Protein AF-A0A150PGA2-F1 (afdb_monomer_lite)

pLDDT: mean 92.54, std 14.35, range [34.47, 98.69]

Secondary structure (DSSP, 8-state):
------SSPPP-TTS-HHHHHHHHHHHHHHHTT-HHHHHHHHHHHHHHHHHTT-HHHHHHHHHHHHH-

Structure (mmCIF, N/CA/C/O backbone):
data_AF-A0A150PGA2-F1
#
_entry.id   AF-A0A150PGA2-F1
#
loop_
_atom_site.group_PDB
_atom_site.id
_atom_site.type_symbol
_atom_site.label_atom_id
_atom_site.label_alt_id
_atom_site.label_comp_id
_atom_site.label_asym_id
_atom_site.label_entity_id
_atom_site.label_seq_id
_atom_site.pdbx_PDB_ins_code
_atom_site.Cartn_x
_atom_site.Cartn_y
_atom_site.Cartn_z
_atom_site.occupancy
_atom_site.B_iso_or_equiv
_atom_site.auth_seq_id
_atom_site.auth_comp_id
_atom_site.auth_asym_id
_atom_site.auth_atom_id
_atom_site.pdbx_PDB_model_num
ATOM 1 N N . MET A 1 1 ? -23.242 -0.802 -10.871 1.00 40.97 1 MET A N 1
ATOM 2 C CA . MET A 1 1 ? -21.979 -1.521 -10.619 1.00 40.97 1 MET A CA 1
ATOM 3 C C . MET A 1 1 ? -21.340 -0.844 -9.430 1.00 40.97 1 MET A C 1
ATOM 5 O O . MET A 1 1 ? -20.787 0.233 -9.597 1.00 40.97 1 MET A O 1
ATOM 9 N N . GLU A 1 2 ? -21.532 -1.389 -8.231 1.00 34.47 2 GLU A N 1
ATOM 10 C CA . GLU A 1 2 ? -20.804 -0.930 -7.048 1.00 34.47 2 GLU A CA 1
ATOM 11 C C . GLU A 1 2 ? -19.321 -1.174 -7.317 1.00 34.47 2 GLU A C 1
ATOM 13 O O . GLU A 1 2 ? -18.871 -2.319 -7.371 1.00 34.47 2 GLU A O 1
ATOM 18 N N . ALA A 1 3 ? -18.575 -0.098 -7.582 1.00 43.78 3 ALA A N 1
ATOM 19 C CA . ALA A 1 3 ? -17.133 -0.141 -7.442 1.00 43.78 3 ALA A CA 1
ATOM 20 C C . ALA A 1 3 ? -16.905 -0.561 -5.993 1.00 43.78 3 ALA A C 1
ATOM 22 O O . ALA A 1 3 ? -17.299 0.151 -5.074 1.00 43.78 3 ALA A O 1
ATOM 23 N N . ASN A 1 4 ? -16.416 -1.781 -5.808 1.00 44.81 4 ASN A N 1
ATOM 24 C CA . ASN A 1 4 ? -16.073 -2.332 -4.513 1.00 44.81 4 ASN A CA 1
ATOM 25 C C . ASN A 1 4 ? -14.945 -1.446 -3.974 1.00 44.81 4 ASN A C 1
ATOM 27 O O . ASN A 1 4 ? -13.779 -1.682 -4.282 1.00 44.81 4 ASN A O 1
ATOM 31 N N . SER A 1 5 ? -15.303 -0.360 -3.288 1.00 58.91 5 SER A N 1
ATOM 32 C CA . SER A 1 5 ? -14.391 0.622 -2.713 1.00 58.91 5 SER A CA 1
ATOM 33 C C . SER A 1 5 ? -13.726 -0.019 -1.506 1.00 58.91 5 SER A C 1
ATOM 35 O O . SER A 1 5 ? -14.018 0.281 -0.350 1.00 58.91 5 SER A O 1
ATOM 37 N N . ARG A 1 6 ? -12.854 -0.992 -1.783 1.00 69.62 6 ARG A N 1
ATOM 38 C CA . ARG A 1 6 ? -11.905 -1.477 -0.797 1.00 69.62 6 ARG A CA 1
ATOM 39 C C . ARG A 1 6 ? -11.004 -0.292 -0.452 1.00 69.62 6 ARG A C 1
ATOM 41 O O . ARG A 1 6 ? -10.376 0.243 -1.360 1.00 69.62 6 ARG A O 1
ATOM 48 N N . PRO A 1 7 ? -10.927 0.110 0.829 1.00 86.56 7 PRO A N 1
ATOM 49 C CA . PRO A 1 7 ? -10.088 1.233 1.256 1.00 86.56 7 PRO A CA 1
ATOM 50 C C . PRO A 1 7 ? -8.609 1.013 0.922 1.00 86.56 7 PRO A C 1
ATOM 52 O O . PRO A 1 7 ? -7.863 1.960 0.714 1.00 86.56 7 PRO A O 1
ATOM 55 N N . ILE A 1 8 ? -8.201 -0.259 0.865 1.00 94.94 8 ILE A N 1
ATOM 56 C CA . ILE A 1 8 ? -6.863 -0.693 0.485 1.00 94.94 8 ILE A CA 1
ATOM 57 C C . ILE A 1 8 ? -6.967 -1.458 -0.846 1.00 94.94 8 ILE A C 1
ATOM 59 O O . ILE A 1 8 ? -7.636 -2.502 -0.884 1.00 94.94 8 ILE A O 1
ATOM 63 N N . PRO A 1 9 ? -6.334 -0.973 -1.928 1.00 96.12 9 PRO A N 1
ATOM 64 C CA . PRO A 1 9 ? -6.194 -1.724 -3.170 1.00 96.12 9 PRO A CA 1
ATOM 65 C C . PRO A 1 9 ? -5.453 -3.048 -2.926 1.00 96.12 9 PRO A C 1
ATOM 67 O O . PRO A 1 9 ? -4.495 -3.077 -2.149 1.00 96.12 9 PRO A O 1
ATOM 70 N N . PRO A 1 10 ? -5.879 -4.163 -3.544 1.00 95.25 10 PRO A N 1
ATOM 71 C CA . PRO A 1 10 ? -5.180 -5.433 -3.397 1.00 95.25 10 PRO A CA 1
ATOM 72 C C . PRO A 1 10 ? -3.821 -5.395 -4.119 1.00 95.25 10 PRO A C 1
ATOM 74 O O . PRO A 1 10 ? -3.690 -4.670 -5.107 1.00 95.25 10 PRO A O 1
ATOM 77 N N . PRO A 1 11 ? -2.833 -6.194 -3.680 1.00 96.31 11 PRO A N 1
ATOM 78 C CA . PRO A 1 11 ? -1.616 -6.420 -4.453 1.00 96.31 11 PRO A CA 1
ATOM 79 C C . PRO A 1 11 ? -1.914 -7.144 -5.774 1.00 96.31 11 PRO A C 1
ATOM 81 O O . PRO A 1 11 ? -2.861 -7.931 -5.860 1.00 96.31 11 PRO A O 1
ATOM 84 N N . HIS A 1 12 ? -1.086 -6.896 -6.783 1.00 95.12 12 HIS A N 1
ATOM 85 C CA . HIS A 1 12 ? -1.089 -7.592 -8.068 1.00 95.12 12 HIS A CA 1
ATOM 86 C C . HIS A 1 12 ? 0.175 -8.449 -8.230 1.00 95.12 12 HIS A C 1
ATOM 88 O O . HIS A 1 12 ? 1.187 -8.211 -7.575 1.00 95.12 12 HIS A O 1
ATOM 94 N N . ASP A 1 13 ? 0.124 -9.445 -9.117 1.00 94.62 13 ASP A N 1
ATOM 95 C CA . ASP A 1 13 ? 1.277 -10.315 -9.412 1.00 94.62 13 ASP A CA 1
ATOM 96 C C . ASP A 1 13 ? 2.384 -9.585 -10.196 1.00 94.62 13 ASP A C 1
ATOM 98 O O . ASP A 1 13 ? 3.526 -10.033 -10.223 1.00 94.62 13 ASP A O 1
ATOM 102 N N . GLU A 1 14 ? 2.041 -8.472 -10.850 1.00 94.81 14 GLU A N 1
ATOM 103 C CA . GLU A 1 14 ? 2.972 -7.602 -11.581 1.00 94.81 14 GLU A CA 1
ATOM 104 C C . GLU A 1 14 ? 3.561 -6.474 -10.723 1.00 94.81 14 GLU A C 1
ATOM 106 O O . GLU A 1 14 ? 4.431 -5.746 -11.199 1.00 94.81 14 GLU A O 1
ATOM 111 N N . ASP A 1 15 ? 3.086 -6.313 -9.481 1.00 97.12 15 ASP A N 1
ATOM 112 C CA . ASP A 1 15 ? 3.683 -5.364 -8.547 1.00 97.12 15 ASP A CA 1
ATOM 113 C C . ASP A 1 15 ? 5.118 -5.810 -8.220 1.00 97.12 15 ASP A C 1
ATOM 115 O O . ASP A 1 15 ? 5.407 -7.004 -8.103 1.00 97.12 15 ASP A O 1
ATOM 119 N N . ASP A 1 16 ? 6.010 -4.839 -8.023 1.00 98.06 16 ASP A N 1
ATOM 120 C CA . ASP A 1 16 ? 7.315 -5.113 -7.423 1.00 98.06 16 ASP A CA 1
ATOM 121 C C . ASP A 1 16 ? 7.138 -5.835 -6.071 1.00 98.06 16 ASP A C 1
ATOM 123 O O . ASP A 1 16 ? 6.154 -5.602 -5.360 1.00 98.06 16 ASP A O 1
ATOM 127 N N . GLU A 1 17 ? 8.075 -6.720 -5.713 1.00 98.25 17 GLU A N 1
ATOM 128 C CA . GLU A 1 17 ? 7.983 -7.547 -4.501 1.00 98.25 17 GLU A CA 1
ATOM 129 C C . GLU A 1 17 ? 7.721 -6.697 -3.248 1.00 98.25 17 GLU A C 1
ATOM 131 O O . GLU A 1 17 ? 6.881 -7.052 -2.413 1.00 98.25 17 GLU A O 1
ATOM 136 N N . ASP A 1 18 ? 8.376 -5.540 -3.152 1.00 98.25 18 ASP A N 1
ATOM 137 C CA . ASP A 1 18 ? 8.228 -4.623 -2.029 1.00 98.25 18 ASP A CA 1
ATOM 138 C C . ASP A 1 18 ? 6.815 -4.022 -1.966 1.00 98.25 18 ASP A C 1
ATOM 140 O O . ASP A 1 18 ? 6.205 -3.965 -0.891 1.00 98.25 18 ASP A O 1
ATOM 144 N N . VAL A 1 19 ? 6.263 -3.637 -3.120 1.00 98.56 19 VAL A N 1
ATOM 145 C CA . VAL A 1 19 ? 4.897 -3.106 -3.249 1.00 98.56 19 VAL A CA 1
ATOM 146 C C . VAL A 1 19 ? 3.880 -4.181 -2.876 1.00 98.56 19 VAL A C 1
ATOM 148 O O . VAL A 1 19 ? 2.973 -3.936 -2.072 1.00 98.56 19 VAL A O 1
ATOM 151 N N . HIS A 1 20 ? 4.051 -5.391 -3.408 1.00 98.50 20 HIS A N 1
ATOM 152 C CA . HIS A 1 20 ? 3.176 -6.526 -3.137 1.00 98.50 20 HIS A CA 1
ATOM 153 C C . HIS A 1 20 ? 3.142 -6.856 -1.639 1.00 98.50 20 HIS A C 1
ATOM 155 O O . HIS A 1 20 ? 2.072 -7.044 -1.040 1.00 98.50 20 HIS A O 1
ATOM 161 N N . TRP A 1 21 ? 4.315 -6.901 -1.007 1.00 98.31 21 TRP A N 1
ATOM 162 C CA . TRP A 1 21 ? 4.443 -7.167 0.419 1.00 98.31 21 TRP A CA 1
ATOM 163 C C . TRP A 1 21 ? 3.814 -6.059 1.274 1.00 98.31 21 TRP A C 1
ATOM 165 O O . TRP A 1 21 ? 3.079 -6.348 2.230 1.00 98.31 21 TRP A O 1
ATOM 175 N N . ALA A 1 22 ? 4.031 -4.792 0.914 1.00 98.50 22 ALA A N 1
ATOM 176 C CA . ALA A 1 22 ? 3.453 -3.661 1.626 1.00 98.50 22 ALA A CA 1
ATOM 177 C C . ALA A 1 22 ? 1.916 -3.641 1.542 1.00 98.50 22 ALA A C 1
ATOM 179 O O . ALA A 1 22 ? 1.250 -3.465 2.566 1.00 98.50 22 ALA A O 1
ATOM 180 N N . LEU A 1 23 ? 1.334 -3.910 0.369 1.00 98.38 23 LEU A N 1
ATOM 181 C CA . LEU A 1 23 ? -0.122 -3.997 0.189 1.00 98.38 23 LEU A CA 1
ATOM 182 C C . LEU A 1 23 ? -0.738 -5.196 0.912 1.00 98.38 23 LEU A C 1
ATOM 184 O O . LEU A 1 23 ? -1.817 -5.078 1.505 1.00 98.38 23 LEU A O 1
ATOM 188 N N . SER A 1 24 ? -0.045 -6.335 0.925 1.00 98.06 24 SER A N 1
ATOM 189 C CA . SER A 1 24 ? -0.456 -7.507 1.706 1.00 98.06 24 SER A CA 1
ATOM 190 C C . SER A 1 24 ? -0.522 -7.178 3.199 1.00 98.06 24 SER A C 1
ATOM 192 O O . SER A 1 24 ? -1.501 -7.504 3.878 1.00 98.06 24 SER A O 1
ATOM 194 N N . THR A 1 25 ? 0.483 -6.458 3.701 1.00 98.25 25 THR A N 1
ATOM 195 C CA . THR A 1 25 ? 0.554 -6.014 5.097 1.00 98.25 25 THR A CA 1
ATOM 196 C C . THR A 1 25 ? -0.541 -4.995 5.415 1.00 98.25 25 THR A C 1
ATOM 198 O O . THR A 1 25 ? -1.287 -5.186 6.379 1.00 98.25 25 THR A O 1
ATOM 201 N N . ALA A 1 26 ? -0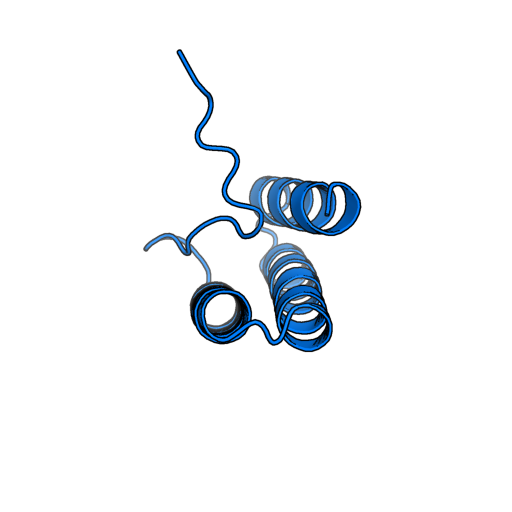.721 -3.973 4.572 1.00 98.12 26 ALA A N 1
ATOM 202 C CA . ALA A 1 26 ? -1.790 -2.983 4.710 1.00 98.12 26 ALA A CA 1
ATOM 203 C C . ALA A 1 26 ? -3.177 -3.642 4.761 1.00 98.12 26 ALA A C 1
ATOM 205 O O . ALA A 1 26 ? -3.987 -3.335 5.637 1.00 98.12 26 ALA A O 1
ATOM 206 N N . THR A 1 27 ? -3.431 -4.604 3.869 1.00 96.69 27 THR A N 1
ATOM 207 C CA . THR A 1 27 ? -4.693 -5.353 3.811 1.00 96.69 27 THR A CA 1
ATOM 208 C C . THR A 1 27 ? -4.938 -6.140 5.101 1.00 96.69 27 THR A C 1
ATOM 210 O O . THR A 1 27 ? -6.039 -6.100 5.657 1.00 96.69 27 THR A O 1
ATOM 213 N N . ALA A 1 28 ? -3.915 -6.830 5.614 1.00 97.06 28 ALA A N 1
ATOM 214 C CA . ALA A 1 28 ? -4.023 -7.614 6.840 1.00 97.06 28 ALA A CA 1
ATOM 215 C C . ALA A 1 28 ? -4.279 -6.739 8.080 1.00 97.06 28 ALA A C 1
ATOM 217 O O . ALA A 1 28 ? -5.126 -7.079 8.908 1.00 9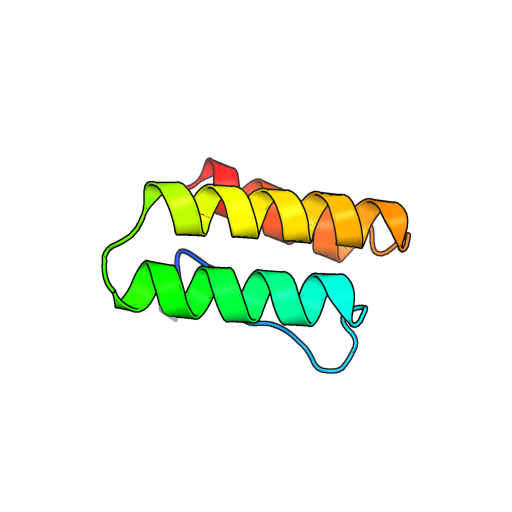7.06 28 ALA A O 1
ATOM 218 N N . LEU A 1 29 ? -3.583 -5.607 8.199 1.00 97.69 29 LEU A N 1
ATOM 219 C CA . LEU A 1 29 ? -3.766 -4.639 9.287 1.00 97.69 29 LEU A CA 1
ATOM 220 C C . LEU A 1 29 ? -5.157 -4.005 9.247 1.00 97.69 29 LEU A C 1
ATOM 222 O O . LEU A 1 29 ? -5.834 -3.908 10.272 1.00 97.69 29 LEU A O 1
ATOM 226 N N . TRP A 1 30 ? -5.628 -3.645 8.052 1.00 96.12 30 TRP A N 1
ATOM 227 C CA . TRP A 1 30 ? -6.965 -3.093 7.871 1.00 96.12 30 TRP A CA 1
ATOM 228 C C . TRP A 1 30 ? -8.045 -4.072 8.339 1.00 96.12 30 TRP A C 1
ATOM 230 O O . TRP A 1 30 ? -8.953 -3.692 9.080 1.00 96.12 30 TRP A O 1
ATOM 240 N N . ALA A 1 31 ? -7.911 -5.353 7.980 1.00 95.25 31 ALA A N 1
ATOM 241 C CA . ALA A 1 31 ? -8.826 -6.408 8.412 1.00 95.25 31 ALA A CA 1
ATOM 242 C C . ALA A 1 31 ? -8.840 -6.614 9.940 1.00 95.25 31 ALA A C 1
ATOM 244 O O . ALA A 1 31 ? -9.848 -7.058 10.489 1.00 95.25 31 ALA A O 1
ATOM 245 N N . ARG A 1 32 ? -7.752 -6.262 10.636 1.00 96.62 32 ARG A N 1
ATOM 246 C CA . ARG A 1 32 ? -7.638 -6.300 12.106 1.00 96.62 32 ARG A CA 1
ATOM 247 C C . ARG A 1 32 ? -8.145 -5.027 12.791 1.00 96.62 32 ARG A C 1
ATOM 249 O O . ARG A 1 32 ? -8.184 -4.975 14.016 1.00 96.62 32 ARG A O 1
ATOM 256 N N . GLY A 1 33 ? -8.547 -4.012 12.025 1.00 96.31 33 GLY A N 1
ATOM 257 C CA . GLY A 1 33 ? -8.971 -2.711 12.545 1.00 96.31 33 GLY A CA 1
ATOM 258 C C . GLY A 1 33 ? -7.818 -1.748 12.845 1.00 96.31 33 GLY A C 1
ATOM 259 O O . GLY A 1 33 ? -8.064 -0.650 13.341 1.00 96.31 33 GLY A O 1
ATOM 260 N N . GLU A 1 34 ? -6.579 -2.106 12.500 1.00 97.81 34 GLU A N 1
ATOM 261 C CA . GLU A 1 34 ? -5.373 -1.294 12.701 1.00 97.81 34 GLU A CA 1
ATOM 262 C C . GLU A 1 34 ? -5.236 -0.233 11.592 1.00 97.81 34 GLU A C 1
ATOM 264 O O . GLU A 1 34 ? -4.289 -0.229 10.806 1.00 97.81 34 GLU A O 1
ATOM 269 N N . ARG A 1 35 ? -6.230 0.661 11.491 1.00 95.69 35 ARG A N 1
ATOM 270 C CA . ARG A 1 35 ? -6.409 1.576 10.346 1.00 95.69 35 ARG A CA 1
ATOM 271 C C . ARG A 1 35 ? -5.220 2.504 10.104 1.00 95.69 35 ARG A C 1
ATOM 273 O O . ARG A 1 35 ? -4.809 2.676 8.963 1.00 95.69 35 ARG A O 1
ATOM 280 N N . GLU A 1 36 ? -4.662 3.099 11.156 1.00 97.06 36 GLU A N 1
ATOM 281 C CA . GLU A 1 36 ? -3.539 4.036 11.017 1.00 97.06 36 GLU A CA 1
ATOM 282 C C . GLU A 1 36 ? -2.277 3.349 10.487 1.00 97.06 36 GLU A C 1
ATOM 284 O O . GLU A 1 36 ? -1.604 3.885 9.607 1.00 97.06 36 GLU A O 1
ATOM 289 N N . GLU A 1 37 ? -1.975 2.149 10.992 1.00 98.19 37 GLU A N 1
ATOM 290 C CA . GLU A 1 37 ? -0.832 1.359 10.533 1.00 98.19 37 GLU A CA 1
ATOM 291 C C . GLU A 1 37 ? -1.064 0.884 9.096 1.00 98.19 37 GLU A C 1
ATOM 293 O O . GLU A 1 37 ? -0.192 1.051 8.250 1.00 98.19 37 GLU A O 1
ATOM 298 N N . ALA A 1 38 ? -2.269 0.408 8.768 1.00 97.94 38 ALA A N 1
ATOM 299 C CA . ALA A 1 38 ? -2.623 0.035 7.401 1.00 97.94 38 ALA A CA 1
ATOM 300 C C . ALA A 1 38 ? -2.406 1.184 6.399 1.00 97.94 38 ALA A C 1
ATOM 302 O O . ALA A 1 38 ? -1.853 0.964 5.323 1.00 97.94 38 ALA A O 1
ATOM 303 N N . LEU A 1 39 ? -2.773 2.419 6.761 1.00 97.38 39 LEU A N 1
ATOM 304 C CA . LEU A 1 39 ? -2.541 3.593 5.915 1.00 97.38 39 LEU A CA 1
ATOM 305 C C . LEU A 1 39 ? -1.061 3.968 5.794 1.00 97.38 39 LEU A C 1
ATOM 307 O O . LEU A 1 39 ? -0.648 4.454 4.741 1.00 97.38 39 LEU A O 1
ATOM 311 N N . ARG A 1 40 ? -0.243 3.737 6.830 1.00 98.19 40 ARG A N 1
ATOM 312 C CA . ARG A 1 40 ? 1.220 3.879 6.718 1.00 98.19 40 ARG A CA 1
ATOM 313 C C . ARG A 1 40 ? 1.785 2.895 5.695 1.00 98.19 40 ARG A C 1
ATOM 315 O O . ARG A 1 40 ? 2.554 3.304 4.829 1.00 98.19 40 ARG A O 1
ATOM 322 N N . TRP A 1 41 ? 1.349 1.638 5.744 1.00 98.50 41 TRP A N 1
ATOM 323 C CA . TRP A 1 41 ? 1.763 0.615 4.782 1.00 98.50 41 TRP A CA 1
ATOM 324 C C . TRP A 1 41 ? 1.268 0.890 3.361 1.00 98.50 41 TRP A C 1
ATOM 326 O O . TRP A 1 41 ? 2.022 0.688 2.415 1.00 98.50 41 TRP A O 1
ATOM 336 N N . LEU A 1 42 ? 0.053 1.420 3.195 1.00 98.38 42 LEU A N 1
ATOM 337 C CA . LEU A 1 42 ? -0.456 1.810 1.879 1.00 98.38 42 LEU A CA 1
ATOM 338 C C . LEU A 1 42 ? 0.360 2.956 1.258 1.00 98.38 42 LEU A C 1
ATOM 340 O O . LEU A 1 42 ? 0.695 2.900 0.078 1.00 98.38 42 LEU A O 1
ATOM 344 N N . ARG A 1 43 ? 0.727 3.977 2.044 1.00 98.12 43 ARG A N 1
ATOM 345 C CA . ARG A 1 43 ? 1.602 5.063 1.563 1.00 98.12 43 ARG A CA 1
ATOM 346 C C . ARG A 1 43 ? 2.992 4.546 1.206 1.00 98.12 43 ARG A C 1
ATOM 348 O O . ARG A 1 43 ? 3.511 4.909 0.158 1.00 98.12 43 ARG A O 1
ATOM 355 N N . ARG A 1 44 ? 3.543 3.637 2.016 1.00 98.50 44 ARG A N 1
ATOM 356 C CA . ARG A 1 44 ? 4.810 2.960 1.715 1.00 98.50 44 ARG A CA 1
ATOM 357 C C . ARG A 1 44 ? 4.747 2.189 0.393 1.00 98.50 44 ARG A C 1
ATOM 359 O O . ARG A 1 44 ? 5.670 2.300 -0.401 1.00 98.50 44 ARG A O 1
ATOM 366 N N . ALA A 1 45 ? 3.663 1.457 0.136 1.00 98.62 45 ALA A N 1
ATOM 367 C CA . ALA A 1 45 ? 3.478 0.754 -1.133 1.00 98.62 45 ALA A CA 1
ATOM 368 C C . ALA A 1 45 ? 3.448 1.724 -2.328 1.00 98.62 45 ALA A C 1
ATOM 370 O O . ALA A 1 45 ? 4.025 1.440 -3.372 1.00 98.62 45 ALA A O 1
ATOM 371 N N . ALA A 1 46 ? 2.810 2.888 -2.169 1.00 98.50 46 ALA A N 1
ATOM 372 C CA . ALA A 1 46 ? 2.779 3.923 -3.198 1.00 98.50 46 ALA A CA 1
ATOM 373 C C . ALA A 1 46 ? 4.170 4.523 -3.478 1.00 98.50 46 ALA A C 1
ATOM 375 O O . ALA A 1 46 ? 4.534 4.713 -4.637 1.00 98.50 46 ALA A O 1
ATOM 376 N N . GLU A 1 47 ? 4.959 4.777 -2.430 1.00 98.62 47 GLU A N 1
ATOM 377 C CA . GLU A 1 47 ? 6.354 5.230 -2.539 1.00 98.62 47 GLU A CA 1
ATOM 378 C C . GLU A 1 47 ? 7.220 4.187 -3.258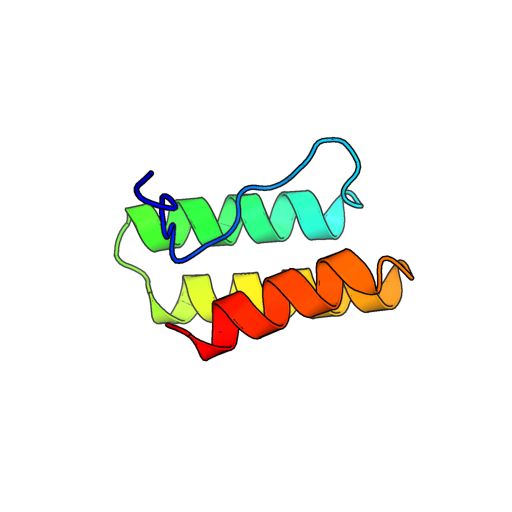 1.00 98.62 47 GLU A C 1
ATOM 380 O O . GLU A 1 47 ? 7.883 4.514 -4.237 1.00 98.62 47 GLU A O 1
ATOM 385 N N . GLN A 1 48 ? 7.134 2.917 -2.854 1.00 98.69 48 GLN A N 1
ATOM 386 C CA . GLN A 1 48 ? 7.875 1.817 -3.481 1.00 98.69 48 GLN A CA 1
ATOM 387 C C . GLN A 1 48 ? 7.483 1.615 -4.952 1.00 98.69 48 GLN A C 1
ATOM 389 O O . GLN A 1 48 ? 8.344 1.378 -5.794 1.00 98.69 48 GLN A O 1
ATOM 394 N N . ALA A 1 49 ? 6.200 1.774 -5.293 1.00 98.50 49 ALA A N 1
ATOM 395 C CA . ALA A 1 49 ? 5.751 1.730 -6.681 1.00 98.50 49 ALA A CA 1
ATOM 396 C C . ALA A 1 49 ? 6.348 2.885 -7.499 1.00 98.50 49 ALA A C 1
ATOM 398 O O . ALA A 1 49 ? 6.737 2.685 -8.648 1.00 98.50 49 ALA A O 1
ATOM 399 N N . SER A 1 50 ? 6.462 4.080 -6.909 1.00 98.12 50 SER A N 1
ATOM 400 C CA . SER A 1 50 ? 7.123 5.220 -7.548 1.00 98.12 50 SER A CA 1
ATOM 401 C C . SER A 1 50 ? 8.615 4.951 -7.757 1.00 98.12 50 SER A C 1
ATOM 403 O O . SER A 1 50 ? 9.128 5.213 -8.842 1.00 98.12 50 SER A O 1
ATOM 405 N N . ASP A 1 51 ? 9.302 4.396 -6.757 1.00 98.31 51 ASP A N 1
ATOM 406 C CA . ASP A 1 51 ? 10.725 4.043 -6.842 1.00 98.31 51 ASP A CA 1
ATOM 407 C C . ASP A 1 51 ? 10.986 2.959 -7.907 1.00 98.31 51 ASP A C 1
ATOM 409 O O . ASP A 1 51 ? 12.006 2.988 -8.600 1.00 98.31 51 ASP A O 1
ATOM 413 N N . ALA A 1 52 ? 10.030 2.046 -8.104 1.00 97.69 52 ALA A N 1
ATOM 414 C CA . ALA A 1 52 ? 10.046 1.032 -9.157 1.00 97.69 52 ALA A CA 1
ATOM 415 C C . ALA A 1 52 ? 9.649 1.565 -10.554 1.00 97.69 52 ALA A C 1
ATOM 417 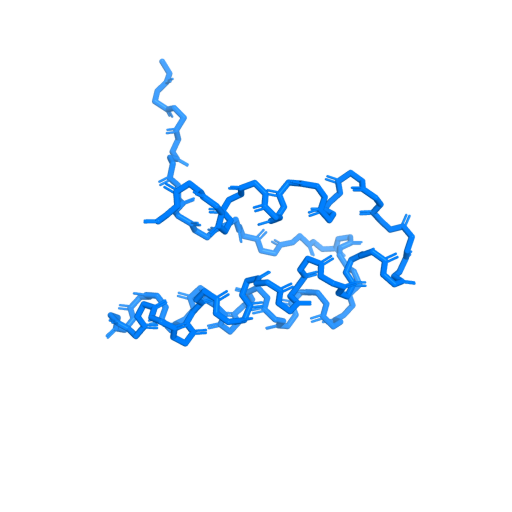O O . ALA A 1 52 ? 9.609 0.796 -11.515 1.00 97.69 52 ALA A O 1
ATOM 418 N N . ASN A 1 53 ? 9.392 2.871 -10.708 1.00 98.06 53 ASN A N 1
ATOM 419 C CA 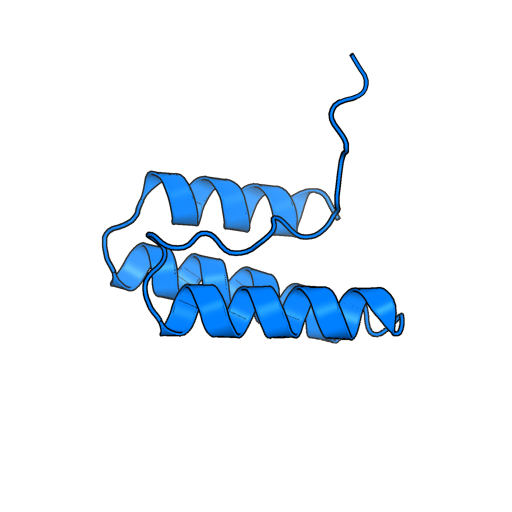. ASN A 1 53 ? 8.875 3.513 -11.930 1.00 98.06 53 ASN A CA 1
ATOM 420 C C . ASN A 1 53 ? 7.495 2.991 -12.385 1.00 98.06 53 ASN A C 1
ATOM 422 O O . ASN A 1 53 ? 7.131 3.088 -13.559 1.00 98.06 53 ASN A O 1
ATOM 426 N N . ALA A 1 54 ? 6.701 2.445 -11.463 1.00 98.00 54 ALA A N 1
ATOM 427 C CA . ALA A 1 54 ? 5.319 2.042 -11.693 1.00 98.00 54 ALA A CA 1
ATOM 428 C C . ALA A 1 54 ? 4.362 3.222 -11.425 1.00 98.00 54 ALA A C 1
ATOM 430 O O . ALA A 1 54 ? 3.478 3.152 -10.572 1.00 98.00 54 ALA A O 1
ATOM 431 N N . ASP A 1 55 ? 4.526 4.327 -12.160 1.00 97.81 55 ASP A N 1
ATOM 432 C CA . ASP A 1 55 ? 3.882 5.624 -11.874 1.00 97.81 55 ASP A CA 1
ATOM 433 C C . ASP A 1 55 ? 2.351 5.557 -11.760 1.00 97.81 55 ASP A C 1
ATOM 435 O O . ASP A 1 55 ? 1.743 6.183 -10.888 1.00 97.81 55 ASP A O 1
ATOM 439 N N . LEU A 1 56 ? 1.704 4.783 -12.639 1.00 97.94 56 LEU A N 1
ATOM 440 C CA . LEU A 1 56 ? 0.248 4.607 -12.612 1.00 97.94 56 LEU A CA 1
ATOM 441 C C . LEU A 1 56 ? -0.206 3.896 -11.337 1.00 97.94 56 LEU A C 1
ATOM 443 O O . LEU A 1 56 ? -1.222 4.275 -10.749 1.00 97.94 56 LEU A O 1
ATOM 447 N N . ARG A 1 57 ? 0.571 2.902 -10.900 1.00 97.94 57 ARG A N 1
ATOM 448 C CA . ARG A 1 57 ? 0.319 2.155 -9.674 1.00 97.94 57 ARG A CA 1
ATOM 449 C C . ARG A 1 57 ? 0.545 3.041 -8.455 1.00 97.94 57 ARG A C 1
ATOM 451 O O . ARG A 1 57 ? -0.327 3.122 -7.599 1.00 97.94 57 ARG A O 1
ATOM 458 N N . ALA A 1 58 ? 1.641 3.795 -8.419 1.00 98.44 58 ALA A N 1
ATOM 459 C CA . ALA A 1 58 ? 1.902 4.769 -7.361 1.00 98.44 58 ALA A CA 1
ATOM 460 C C . ALA A 1 58 ? 0.750 5.781 -7.221 1.00 98.44 58 ALA A C 1
ATOM 462 O O . ALA A 1 58 ? 0.245 6.009 -6.120 1.00 98.44 58 ALA A O 1
ATOM 463 N N . LEU A 1 59 ? 0.272 6.341 -8.340 1.00 98.00 59 LEU A N 1
ATOM 464 C CA . LEU A 1 59 ? -0.846 7.286 -8.352 1.00 98.00 59 LEU A CA 1
ATOM 465 C C . LEU A 1 59 ? -2.149 6.671 -7.821 1.00 98.00 59 LEU A C 1
ATOM 467 O O . LEU A 1 59 ? -2.877 7.337 -7.084 1.00 98.00 59 LEU A O 1
ATOM 471 N N . GLU A 1 60 ? -2.462 5.432 -8.201 1.00 97.44 60 GLU A N 1
ATOM 472 C CA . GLU A 1 60 ? -3.617 4.694 -7.677 1.00 97.44 60 GLU A CA 1
ATOM 473 C C . GLU A 1 60 ? -3.536 4.556 -6.151 1.00 97.44 60 GLU A C 1
ATOM 475 O O . GLU A 1 60 ? -4.478 4.915 -5.441 1.00 97.44 60 GLU A O 1
ATOM 480 N N . LEU A 1 61 ? -2.394 4.090 -5.642 1.00 97.75 61 LEU A N 1
ATOM 481 C CA . LEU A 1 61 ? -2.201 3.8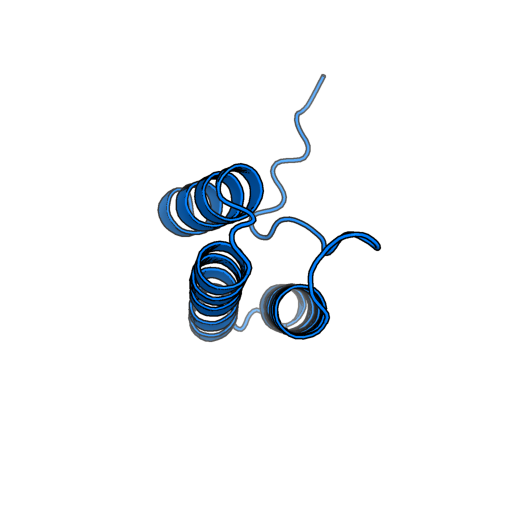19 -4.220 1.00 97.75 61 LEU A CA 1
ATOM 482 C C . LEU A 1 61 ? -2.213 5.105 -3.378 1.00 97.75 61 LEU A C 1
ATOM 484 O O . LEU A 1 61 ? -2.832 5.135 -2.311 1.00 97.75 61 LEU A O 1
ATOM 488 N N . PHE A 1 62 ? -1.611 6.197 -3.865 1.00 97.62 62 PHE A N 1
ATOM 489 C CA . PHE A 1 62 ? -1.682 7.498 -3.189 1.00 97.62 62 PHE A CA 1
ATOM 490 C C . PHE A 1 62 ? -3.102 8.066 -3.150 1.00 97.62 62 PHE A C 1
ATOM 492 O O . PHE A 1 62 ? -3.490 8.641 -2.132 1.00 97.62 62 PHE A O 1
ATOM 499 N N . LYS A 1 63 ? -3.889 7.900 -4.223 1.00 96.38 63 LYS A N 1
ATOM 500 C CA . LYS A 1 63 ? -5.303 8.308 -4.231 1.00 96.38 63 LYS A CA 1
ATOM 501 C C . LYS A 1 63 ? -6.098 7.530 -3.196 1.00 96.38 63 LYS A C 1
ATOM 503 O O . LYS A 1 63 ? -6.753 8.152 -2.368 1.00 96.38 63 LYS A O 1
ATOM 508 N N . ALA A 1 64 ? -5.951 6.206 -3.175 1.00 95.56 64 ALA A N 1
ATOM 509 C CA . ALA A 1 64 ? -6.603 5.380 -2.170 1.00 95.56 64 ALA A CA 1
ATOM 510 C C . ALA A 1 64 ? -6.231 5.833 -0.747 1.00 95.56 64 ALA A C 1
ATOM 512 O O . ALA A 1 64 ? -7.109 6.031 0.082 1.00 95.56 64 ALA A O 1
ATOM 513 N N . ALA A 1 65 ? -4.954 6.120 -0.473 1.00 94.31 65 ALA A N 1
ATOM 514 C CA . ALA A 1 65 ? -4.513 6.596 0.842 1.00 94.31 65 ALA A CA 1
ATOM 515 C C . ALA A 1 65 ? -5.046 7.987 1.247 1.00 94.31 65 ALA A C 1
ATOM 517 O O . ALA A 1 65 ? -4.967 8.337 2.428 1.00 94.31 65 ALA A O 1
ATOM 518 N N . ALA A 1 66 ? -5.508 8.792 0.287 1.00 93.88 66 ALA A N 1
ATOM 519 C CA . ALA A 1 66 ? -6.072 10.124 0.506 1.00 93.88 66 ALA A CA 1
ATOM 520 C C . ALA A 1 66 ? -7.606 10.118 0.630 1.00 93.88 66 ALA A C 1
ATOM 522 O O . ALA A 1 66 ? -8.177 11.079 1.143 1.00 93.88 66 ALA A O 1
ATOM 523 N N . GLU A 1 67 ? -8.266 9.062 0.151 1.00 90.31 67 GLU A N 1
ATOM 524 C CA . GLU A 1 67 ? -9.726 8.903 0.167 1.00 90.31 67 GLU A CA 1
ATOM 525 C C . GLU A 1 67 ? -10.254 8.180 1.421 1.00 90.31 67 GLU A C 1
ATOM 527 O O . GLU A 1 67 ? -11.470 8.106 1.616 1.00 90.31 67 GLU A O 1
ATOM 532 N N . VAL A 1 68 ? -9.356 7.662 2.266 1.00 79.81 68 VAL A N 1
ATOM 533 C CA . VAL A 1 68 ? -9.663 7.009 3.553 1.00 79.81 68 VAL A CA 1
ATOM 534 C C . VAL A 1 68 ? -9.594 7.990 4.714 1.00 79.81 68 VAL A C 1
ATOM 536 O O . VAL A 1 68 ? -10.521 7.939 5.557 1.00 79.81 68 VAL A O 1
#

Foldseek 3Di:
DPPPLPLQDAADPPQDPLLNVLSVVLVVCVVVVVNVVSLVSLLSSLVVCVVVVVPVVSVVSVVSSVVD

Organism: Sorangium cellulosum (NCBI:txid56)

Sequence (68 aa):
MEANSRPIPPPHDEDDEDVHWALSTATALWARGEREEALRWLRRAAEQASDANADLRALELFKAAAEV

Radius of gyration: 11.01 Å; chains: 1; bounding box: 33×20×25 Å